Protein AF-A0A523FE62-F1 (afdb_monomer_lite)

Secondary structure (DSSP, 8-state):
-HHHHTSPPTTPPPPPHHHHHHHHHHHHHHHHHHHHHHT--HHHHHHHHHHHHH--

Radius of gyration: 11.9 Å; chains: 1; bounding box: 27×22×27 Å

Structure (mmCIF, N/CA/C/O backbone):
data_AF-A0A523FE62-F1
#
_entry.id   AF-A0A523FE62-F1
#
loop_
_atom_site.group_PDB
_atom_site.id
_atom_site.type_symbol
_atom_site.label_atom_id
_atom_site.label_alt_id
_atom_site.label_comp_id
_atom_site.label_asym_id
_atom_site.label_entity_id
_atom_site.label_seq_id
_atom_site.pdbx_PDB_ins_code
_atom_site.Cartn_x
_atom_site.Cartn_y
_atom_site.Cartn_z
_atom_site.occupancy
_atom_site.B_iso_or_equiv
_atom_site.auth_seq_id
_atom_site.auth_comp_id
_atom_site.auth_asym_id
_atom_site.auth_atom_id
_atom_site.pdbx_PDB_model_num
ATOM 1 N N . GLU A 1 1 ? -6.321 -0.648 -9.180 1.00 87.19 1 GLU A N 1
ATOM 2 C CA . GLU A 1 1 ? -5.789 -0.744 -10.553 1.00 87.19 1 GLU A CA 1
ATOM 3 C C . GLU A 1 1 ? -4.372 -0.199 -10.581 1.00 87.19 1 GLU A C 1
ATOM 5 O O . GLU A 1 1 ? -3.481 -1.004 -10.393 1.00 87.19 1 GLU A O 1
ATOM 10 N N . VAL A 1 2 ? -4.166 1.123 -10.527 1.00 91.62 2 VAL A N 1
ATOM 11 C CA . VAL A 1 2 ? -2.826 1.760 -10.509 1.00 91.62 2 VAL A CA 1
ATOM 12 C C . VAL A 1 2 ? -1.806 1.109 -9.560 1.00 91.62 2 VAL A C 1
ATOM 14 O O . VAL A 1 2 ? -0.704 0.789 -9.985 1.00 91.62 2 VAL A O 1
ATOM 17 N N . VAL A 1 3 ? -2.160 0.876 -8.285 1.00 91.19 3 VAL A N 1
ATOM 18 C CA . VAL A 1 3 ? -1.251 0.220 -7.318 1.00 91.19 3 VAL A CA 1
ATOM 19 C C . VAL A 1 3 ? -0.858 -1.182 -7.775 1.00 91.19 3 VAL A C 1
ATOM 21 O O . VAL A 1 3 ? 0.292 -1.550 -7.619 1.00 91.19 3 VAL A O 1
ATOM 24 N N . ARG A 1 4 ? -1.790 -1.950 -8.348 1.00 90.62 4 ARG A N 1
ATOM 25 C CA . ARG A 1 4 ? -1.539 -3.304 -8.861 1.00 90.62 4 ARG A CA 1
ATOM 26 C C . ARG A 1 4 ? -0.666 -3.255 -10.114 1.00 90.62 4 ARG A C 1
ATOM 28 O O . ARG A 1 4 ? 0.279 -4.024 -10.209 1.00 90.62 4 ARG A O 1
ATOM 35 N N . ASP A 1 5 ? -0.962 -2.338 -11.031 1.00 89.31 5 ASP A N 1
ATOM 36 C CA . ASP A 1 5 ? -0.254 -2.220 -12.312 1.00 89.31 5 ASP A CA 1
ATOM 37 C C . ASP A 1 5 ? 1.196 -1.773 -12.118 1.00 89.31 5 ASP A C 1
ATOM 39 O O . ASP A 1 5 ? 2.100 -2.237 -12.807 1.00 89.31 5 ASP A O 1
ATOM 43 N N . LEU A 1 6 ? 1.413 -0.890 -11.143 1.00 90.12 6 LEU A N 1
ATOM 44 C CA . LEU A 1 6 ? 2.731 -0.418 -10.743 1.00 90.12 6 LEU A CA 1
ATOM 45 C C . LEU A 1 6 ? 3.335 -1.260 -9.608 1.00 90.12 6 LEU A C 1
ATOM 47 O O . LEU A 1 6 ? 4.425 -0.940 -9.142 1.00 90.12 6 LEU A O 1
ATOM 51 N N . HIS A 1 7 ? 2.682 -2.327 -9.136 1.00 86.25 7 HIS A N 1
ATOM 52 C CA . HIS A 1 7 ? 3.318 -3.214 -8.166 1.00 86.25 7 HIS A CA 1
ATOM 53 C C . HIS A 1 7 ? 4.387 -4.047 -8.876 1.00 86.25 7 HIS A C 1
ATOM 55 O O . HIS A 1 7 ? 4.131 -4.707 -9.888 1.00 86.25 7 HIS A O 1
ATOM 61 N N . ARG A 1 8 ? 5.619 -3.999 -8.365 1.00 83.44 8 ARG A N 1
ATOM 62 C CA . ARG A 1 8 ? 6.764 -4.615 -9.036 1.00 83.44 8 ARG A CA 1
ATOM 63 C C . ARG A 1 8 ? 6.725 -6.134 -8.891 1.00 83.44 8 ARG A C 1
ATOM 65 O O . ARG A 1 8 ? 6.747 -6.651 -7.780 1.00 83.44 8 ARG A O 1
ATOM 72 N N . HIS A 1 9 ? 6.827 -6.829 -10.018 1.00 71.31 9 HIS A N 1
ATOM 73 C CA . HIS A 1 9 ? 7.060 -8.273 -10.066 1.00 71.31 9 HIS A CA 1
ATOM 74 C C . HIS A 1 9 ? 8.534 -8.557 -10.395 1.00 71.31 9 HIS A C 1
ATOM 76 O O . HIS A 1 9 ? 9.210 -7.744 -11.034 1.00 71.31 9 HIS A O 1
ATOM 82 N N . GLY A 1 10 ? 9.065 -9.696 -9.943 1.00 67.62 10 GLY A N 1
ATOM 83 C CA . GLY A 1 10 ? 10.455 -10.077 -10.214 1.00 67.62 10 GLY A CA 1
ATOM 84 C C . GLY A 1 10 ? 10.753 -10.100 -11.719 1.00 67.62 10 GLY A C 1
ATOM 85 O O . GLY A 1 10 ? 10.079 -10.801 -12.467 1.00 67.62 10 GLY A O 1
ATOM 86 N N . GLY A 1 11 ? 11.752 -9.327 -12.162 1.00 69.69 11 GLY A N 1
ATOM 87 C CA . GLY A 1 11 ? 12.165 -9.233 -13.570 1.00 69.69 11 GLY A CA 1
ATOM 88 C C . GLY A 1 11 ? 11.717 -7.969 -14.316 1.00 69.69 11 GLY A C 1
ATOM 89 O O . GLY A 1 11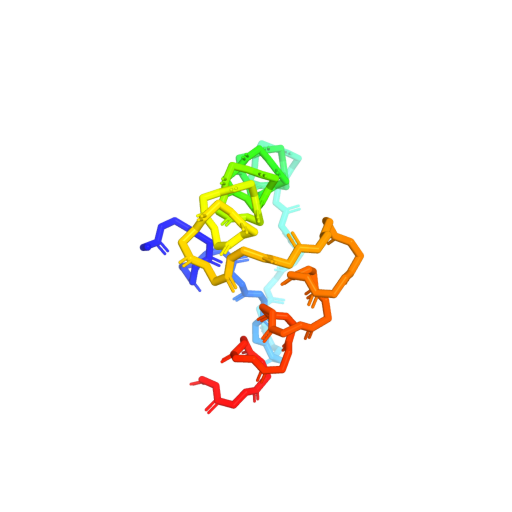 ? 12.134 -7.781 -15.458 1.00 69.69 11 GLY A O 1
ATOM 90 N N . GLN A 1 12 ? 10.919 -7.086 -13.701 1.00 73.69 12 GLN A N 1
ATOM 91 C CA . GLN A 1 12 ? 10.632 -5.766 -14.279 1.00 73.69 12 GLN A CA 1
ATOM 92 C C . GLN A 1 12 ? 11.838 -4.814 -14.176 1.00 73.69 12 GLN A C 1
ATOM 94 O O . GLN A 1 12 ? 12.570 -4.867 -13.183 1.00 73.69 12 GLN A O 1
ATOM 99 N N . PRO A 1 13 ? 12.037 -3.929 -15.175 1.00 79.50 13 PRO A N 1
ATOM 100 C CA . PRO A 1 13 ? 13.014 -2.847 -15.086 1.00 79.50 13 PRO A CA 1
ATOM 101 C C . PRO A 1 13 ? 12.700 -1.903 -13.916 1.00 79.50 13 PRO A C 1
ATOM 103 O O . PRO A 1 13 ? 11.567 -1.845 -13.432 1.00 79.50 13 PRO A O 1
ATOM 106 N N . ASP A 1 14 ? 13.709 -1.151 -13.468 1.00 82.88 14 ASP A N 1
ATOM 107 C CA . ASP A 1 14 ? 13.521 -0.140 -12.429 1.00 82.88 14 ASP A CA 1
ATOM 108 C C . ASP A 1 14 ? 12.470 0.892 -12.847 1.00 82.88 14 ASP A C 1
ATOM 110 O O . ASP A 1 14 ? 12.499 1.430 -13.957 1.00 82.88 14 ASP A O 1
ATOM 114 N N . GLN A 1 15 ? 11.559 1.195 -11.923 1.00 83.31 15 GLN A N 1
ATOM 115 C CA . GLN A 1 15 ? 10.517 2.189 -12.137 1.00 83.31 15 GLN A CA 1
ATOM 116 C C . GLN A 1 15 ? 11.120 3.576 -12.353 1.00 83.31 15 GLN A C 1
ATOM 118 O O . GLN A 1 15 ? 11.981 4.046 -11.588 1.00 83.31 15 GLN A O 1
ATOM 123 N N . SER A 1 16 ? 10.585 4.284 -13.345 1.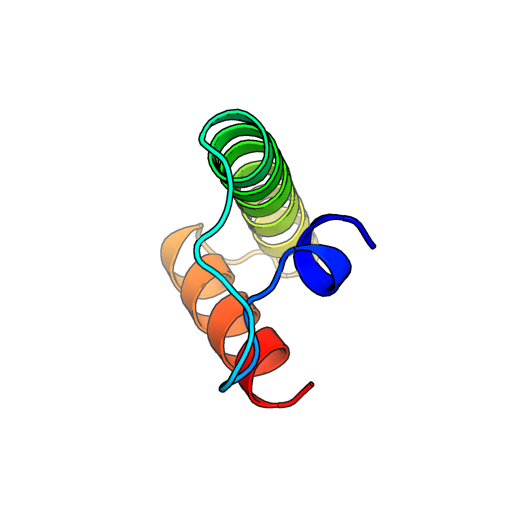00 92.44 16 SER A N 1
ATOM 124 C CA . SER A 1 16 ? 10.862 5.702 -13.515 1.00 92.44 16 SER A CA 1
ATOM 125 C C . SER A 1 16 ? 10.483 6.476 -12.250 1.00 92.44 16 SER A C 1
ATOM 127 O O . SER A 1 16 ? 9.676 6.048 -11.420 1.00 92.44 16 SER A O 1
ATOM 129 N N . TYR A 1 17 ? 11.086 7.650 -12.078 1.00 91.38 17 TYR A N 1
ATOM 130 C CA . TYR A 1 17 ? 10.778 8.512 -10.939 1.00 91.38 17 TYR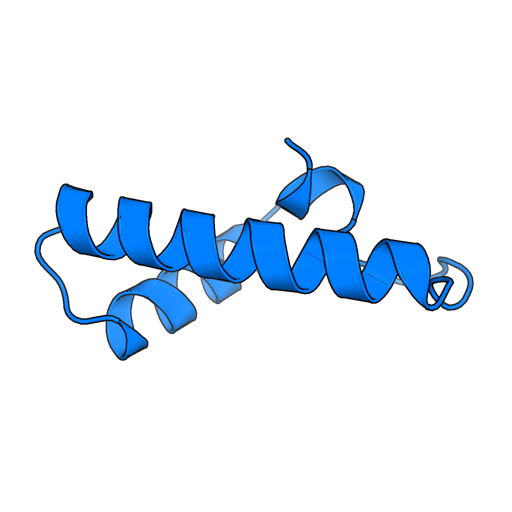 A CA 1
ATOM 131 C C . TYR A 1 17 ? 9.281 8.867 -10.871 1.00 91.38 17 TYR A C 1
ATOM 133 O O . TYR A 1 17 ? 8.674 8.804 -9.806 1.00 91.38 17 TYR A O 1
ATOM 141 N N . SER A 1 18 ? 8.670 9.172 -12.018 1.00 94.88 18 SER A N 1
ATOM 142 C CA . SER A 1 18 ? 7.237 9.458 -12.127 1.00 94.88 18 SER A CA 1
ATOM 143 C C . SER A 1 18 ? 6.363 8.266 -11.748 1.00 94.88 18 SER A C 1
ATOM 145 O O . SER A 1 18 ? 5.378 8.447 -11.039 1.00 94.88 18 SER A O 1
ATOM 147 N N . GLU A 1 19 ? 6.723 7.050 -12.169 1.00 93.69 19 GLU A N 1
ATOM 148 C CA . GLU A 1 19 ? 5.971 5.839 -11.808 1.00 93.69 19 GLU A CA 1
ATOM 149 C C . GLU A 1 19 ? 6.024 5.582 -10.305 1.00 93.69 19 GLU A C 1
ATOM 151 O O . GLU A 1 19 ? 4.994 5.283 -9.707 1.00 93.69 19 GLU A O 1
ATOM 156 N N . ARG A 1 20 ? 7.183 5.789 -9.670 1.00 92.50 20 ARG A N 1
ATOM 157 C CA . ARG A 1 20 ? 7.310 5.689 -8.209 1.00 92.50 20 ARG A CA 1
ATOM 158 C C . ARG A 1 20 ? 6.406 6.677 -7.484 1.00 92.50 20 ARG A C 1
ATOM 160 O O . ARG A 1 20 ? 5.692 6.286 -6.571 1.00 92.50 20 ARG A O 1
ATOM 167 N N . GLN A 1 21 ? 6.378 7.933 -7.923 1.00 95.88 21 GLN A N 1
ATOM 168 C CA . GLN A 1 21 ? 5.516 8.954 -7.319 1.00 95.88 21 GLN A CA 1
ATOM 169 C C . GLN A 1 21 ? 4.024 8.620 -7.462 1.00 95.88 21 GLN A C 1
ATOM 171 O O . GLN A 1 21 ? 3.256 8.768 -6.511 1.00 95.88 21 GLN A O 1
ATOM 176 N N . ILE A 1 22 ? 3.609 8.135 -8.637 1.00 95.56 22 ILE A N 1
ATOM 177 C CA . ILE A 1 22 ? 2.225 7.708 -8.873 1.00 95.56 22 ILE A CA 1
ATOM 178 C C . ILE A 1 22 ? 1.886 6.493 -8.002 1.00 95.56 22 ILE A C 1
ATOM 180 O O . ILE A 1 22 ? 0.820 6.470 -7.387 1.00 95.56 22 ILE A O 1
ATOM 184 N N . TYR A 1 23 ? 2.791 5.515 -7.911 1.00 94.38 23 TYR A N 1
ATOM 185 C CA . TYR A 1 23 ? 2.623 4.336 -7.065 1.00 94.38 23 TYR A CA 1
ATOM 186 C C . TYR A 1 23 ? 2.481 4.714 -5.589 1.00 94.38 23 TYR A C 1
ATOM 188 O O . TYR A 1 23 ? 1.512 4.305 -4.959 1.00 94.38 23 TYR A O 1
ATOM 196 N N . GLU A 1 24 ? 3.385 5.536 -5.052 1.00 94.38 24 GLU A N 1
ATOM 197 C CA . GLU A 1 24 ? 3.362 5.986 -3.654 1.00 94.3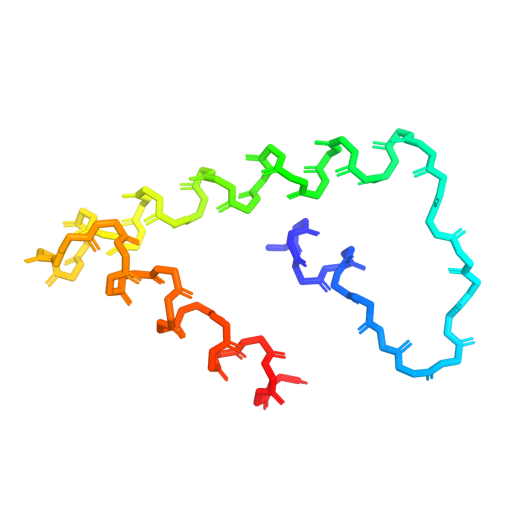8 24 GLU A CA 1
ATOM 198 C C . GLU A 1 24 ? 2.062 6.730 -3.325 1.00 94.38 24 GLU A C 1
ATOM 200 O O . GLU A 1 24 ? 1.389 6.408 -2.346 1.00 94.38 24 GLU A O 1
ATOM 205 N N . SER A 1 25 ? 1.649 7.670 -4.182 1.00 96.88 25 SER A N 1
ATOM 206 C CA . SER A 1 25 ? 0.402 8.418 -3.993 1.00 96.88 25 SER A CA 1
ATOM 207 C C . SER A 1 25 ? -0.834 7.513 -4.042 1.00 96.88 25 SER A C 1
ATOM 209 O O . SER A 1 25 ? -1.737 7.632 -3.206 1.00 96.88 25 SER A O 1
ATOM 211 N N . ALA A 1 26 ? -0.876 6.580 -4.997 1.00 96.50 26 ALA A N 1
ATOM 212 C CA . ALA A 1 26 ? -1.974 5.630 -5.124 1.00 96.50 26 ALA A CA 1
ATOM 213 C C . ALA A 1 26 ? -2.016 4.649 -3.940 1.00 96.50 26 ALA A C 1
ATOM 215 O O . ALA A 1 26 ? -3.100 4.346 -3.435 1.00 96.50 26 ALA A O 1
ATOM 216 N N . LEU A 1 27 ? -0.852 4.195 -3.470 1.00 95.75 27 LEU A N 1
ATOM 217 C CA . LEU A 1 27 ? -0.714 3.294 -2.331 1.00 95.75 27 LEU A CA 1
ATOM 218 C C . LEU A 1 27 ? -1.184 3.973 -1.043 1.00 95.75 27 LEU A C 1
ATOM 220 O O . LEU A 1 27 ? -2.012 3.408 -0.333 1.00 95.75 27 LEU A O 1
ATOM 224 N N . GLU A 1 28 ? -0.749 5.206 -0.766 1.00 96.56 28 GLU A N 1
ATOM 225 C CA . GLU A 1 28 ? -1.207 5.951 0.415 1.00 96.56 28 GLU A CA 1
ATOM 226 C C . GLU A 1 28 ? -2.726 6.128 0.444 1.00 96.56 28 GLU A C 1
ATOM 228 O O . GLU A 1 28 ? -3.362 6.008 1.499 1.00 96.56 28 GLU A O 1
ATOM 233 N N . ARG A 1 29 ? -3.319 6.435 -0.713 1.00 97.50 29 ARG A N 1
ATOM 234 C CA . ARG A 1 29 ? -4.766 6.589 -0.831 1.00 97.50 29 ARG A CA 1
ATOM 235 C C . ARG A 1 29 ? -5.482 5.265 -0.573 1.00 97.50 29 ARG A C 1
ATOM 237 O O . ARG A 1 29 ? -6.432 5.247 0.205 1.00 97.50 29 ARG A O 1
ATOM 244 N N . LEU A 1 30 ? -4.986 4.171 -1.146 1.00 96.75 30 LEU A N 1
ATOM 245 C CA . LEU A 1 30 ? -5.555 2.840 -0.952 1.00 96.75 30 LEU A CA 1
ATOM 246 C C . LEU A 1 30 ? -5.466 2.378 0.509 1.00 96.75 30 LEU A C 1
ATOM 248 O O . LEU A 1 30 ? -6.446 1.867 1.040 1.00 96.75 30 LEU A O 1
ATOM 252 N N . VAL A 1 31 ? -4.343 2.627 1.191 1.00 97.88 31 VAL A N 1
ATOM 253 C CA . VAL A 1 31 ? -4.189 2.328 2.627 1.00 97.88 31 VAL A CA 1
ATOM 254 C C . VAL A 1 31 ? -5.223 3.086 3.463 1.00 97.88 31 VAL A C 1
ATOM 256 O O . VAL A 1 31 ? -5.818 2.517 4.376 1.00 97.88 31 VAL A O 1
ATOM 259 N N . ARG A 1 32 ? -5.467 4.370 3.166 1.00 97.75 32 ARG A N 1
ATOM 260 C CA . ARG A 1 32 ? -6.477 5.166 3.888 1.00 97.75 32 ARG A CA 1
ATOM 261 C C . ARG A 1 32 ? -7.894 4.655 3.649 1.00 97.75 32 ARG A C 1
ATOM 263 O O . ARG A 1 32 ? -8.677 4.606 4.594 1.00 97.75 32 ARG A O 1
ATOM 270 N N . GLU A 1 33 ? -8.219 4.304 2.408 1.00 97.88 33 GLU A N 1
ATOM 271 C CA . GLU A 1 33 ? -9.522 3.739 2.050 1.00 97.88 33 GLU A CA 1
ATOM 272 C C . GLU A 1 33 ? -9.732 2.385 2.749 1.00 97.88 33 GLU A C 1
ATOM 274 O O . GLU A 1 33 ? -10.773 2.180 3.373 1.00 97.88 33 GLU A O 1
ATOM 279 N N . LEU A 1 34 ? -8.718 1.512 2.757 1.00 97.31 34 LEU A N 1
ATOM 280 C CA . LEU A 1 34 ? -8.764 0.216 3.438 1.00 97.31 34 LEU A CA 1
ATOM 281 C C . LEU A 1 34 ? -8.929 0.365 4.957 1.00 97.31 34 LEU A C 1
ATOM 283 O O . LEU A 1 34 ? -9.809 -0.262 5.541 1.00 97.31 34 LEU A O 1
ATOM 287 N N . ALA A 1 35 ? -8.151 1.252 5.585 1.00 98.19 35 ALA A N 1
ATOM 288 C CA . ALA A 1 35 ? -8.267 1.553 7.013 1.00 98.19 35 ALA A CA 1
ATOM 289 C C . ALA A 1 35 ? -9.686 2.013 7.390 1.00 98.19 35 ALA A C 1
ATOM 291 O O . ALA A 1 35 ? -10.244 1.576 8.397 1.00 98.19 35 ALA A O 1
ATOM 292 N N . ALA A 1 36 ? -10.294 2.868 6.561 1.00 98.12 36 ALA A N 1
ATOM 293 C CA . ALA A 1 36 ? -11.651 3.358 6.781 1.00 98.12 36 ALA A CA 1
ATOM 294 C C . ALA A 1 36 ? -12.715 2.260 6.606 1.00 98.12 36 ALA A C 1
ATOM 296 O O . ALA A 1 36 ? -13.656 2.195 7.398 1.00 98.12 36 ALA A O 1
ATOM 297 N N . VAL A 1 37 ? -12.567 1.398 5.594 1.00 98.00 37 VAL A N 1
ATOM 298 C CA . VAL A 1 37 ? -13.503 0.298 5.306 1.00 98.00 37 VAL A CA 1
ATOM 299 C C . VAL A 1 37 ? -13.449 -0.777 6.390 1.00 98.00 37 VAL A C 1
ATOM 301 O O . VAL A 1 37 ? -14.493 -1.201 6.885 1.00 98.00 37 VAL A O 1
ATOM 304 N N . GLU A 1 38 ? -12.248 -1.188 6.794 1.00 97.50 38 GLU A N 1
ATOM 305 C CA . GLU A 1 38 ? -12.051 -2.260 7.777 1.00 97.50 38 GLU A CA 1
ATOM 306 C C . GLU A 1 38 ? -12.080 -1.765 9.231 1.00 97.50 38 GLU A C 1
ATOM 308 O O . GLU A 1 38 ? -12.114 -2.573 10.157 1.00 97.50 38 GLU A O 1
ATOM 313 N N . LYS A 1 39 ? -12.139 -0.442 9.448 1.00 97.56 39 LYS A N 1
ATOM 314 C CA . LYS A 1 39 ? -12.114 0.207 10.773 1.00 97.56 39 LYS A CA 1
ATOM 315 C C . LYS A 1 39 ? -10.878 -0.168 11.595 1.00 97.56 39 LYS A C 1
ATOM 317 O O . LYS A 1 39 ? -10.959 -0.369 12.806 1.00 97.56 39 LYS A O 1
ATOM 322 N N . ILE A 1 40 ? -9.738 -0.231 10.924 1.00 98.12 40 ILE A N 1
ATOM 323 C CA . ILE A 1 40 ? -8.427 -0.499 11.517 1.00 98.12 40 ILE A CA 1
ATOM 324 C C . ILE A 1 40 ? -7.543 0.741 11.402 1.00 98.12 40 ILE A C 1
ATOM 326 O O . ILE A 1 40 ? -7.850 1.683 10.666 1.00 98.12 40 ILE A O 1
ATOM 330 N N . ASP A 1 41 ? -6.447 0.774 12.154 1.00 97.56 41 ASP A N 1
ATOM 331 C CA . ASP A 1 41 ? -5.482 1.856 12.019 1.00 97.56 41 ASP A CA 1
ATOM 332 C C . ASP A 1 41 ? -4.675 1.745 10.715 1.00 97.56 41 ASP A C 1
ATOM 334 O O . ASP A 1 41 ? -4.695 0.739 10.001 1.00 97.56 41 ASP A O 1
ATOM 338 N N . ARG A 1 42 ? -3.950 2.819 10.392 1.00 95.94 42 ARG A N 1
ATOM 339 C CA . ARG A 1 42 ? -3.168 2.897 9.157 1.00 95.94 42 ARG A CA 1
ATOM 340 C C . ARG A 1 42 ? -2.088 1.815 9.079 1.00 95.94 42 ARG A C 1
ATOM 342 O O . ARG A 1 42 ? -1.848 1.315 7.991 1.00 95.94 42 ARG A O 1
ATOM 349 N N . ILE A 1 43 ? -1.427 1.487 10.188 1.00 96.88 43 ILE A N 1
ATOM 350 C CA . ILE A 1 43 ? -0.330 0.513 10.208 1.00 96.88 43 ILE A CA 1
ATOM 351 C C . ILE A 1 43 ? -0.891 -0.877 9.904 1.00 96.88 43 ILE A C 1
ATOM 353 O O . ILE A 1 43 ? -0.365 -1.562 9.029 1.00 96.88 43 ILE A O 1
ATOM 357 N N . ALA A 1 44 ? -1.995 -1.247 10.555 1.00 97.50 44 ALA A N 1
ATOM 358 C CA . ALA A 1 44 ? -2.697 -2.497 10.287 1.00 97.50 44 ALA A CA 1
ATOM 359 C C . ALA A 1 44 ? -3.184 -2.582 8.828 1.00 97.50 44 ALA A C 1
ATOM 361 O O . ALA A 1 44 ? -2.997 -3.606 8.172 1.00 97.50 44 ALA A O 1
ATOM 362 N N . ALA A 1 45 ? -3.739 -1.493 8.283 1.00 97.81 45 ALA A N 1
ATOM 363 C CA . ALA A 1 45 ? -4.160 -1.442 6.882 1.00 97.81 45 ALA A CA 1
ATOM 364 C C . ALA A 1 45 ? -2.985 -1.570 5.902 1.00 97.81 45 ALA A C 1
ATOM 366 O O . ALA A 1 45 ? -3.115 -2.252 4.889 1.00 97.81 45 ALA A O 1
ATOM 367 N N . THR A 1 46 ? -1.833 -0.958 6.195 1.00 96.38 46 THR A N 1
ATOM 368 C CA . THR A 1 46 ? -0.624 -1.120 5.376 1.00 96.38 46 THR A CA 1
ATOM 369 C C . THR A 1 46 ? -0.181 -2.578 5.343 1.00 96.38 46 THR A C 1
ATOM 371 O O . THR A 1 46 ? -0.014 -3.121 4.257 1.00 96.38 46 THR A O 1
ATOM 374 N N . GLN A 1 47 ? -0.063 -3.229 6.505 1.00 96.44 47 GLN A N 1
ATOM 375 C CA . GLN A 1 47 ? 0.339 -4.640 6.588 1.00 96.44 47 GLN A CA 1
ATOM 376 C C . GLN A 1 47 ? -0.624 -5.541 5.815 1.00 96.44 47 GLN A C 1
ATOM 378 O O . GLN A 1 47 ? -0.209 -6.382 5.021 1.00 96.44 47 GLN A O 1
ATOM 383 N N . ARG A 1 48 ? -1.930 -5.317 5.990 1.00 95.19 48 ARG A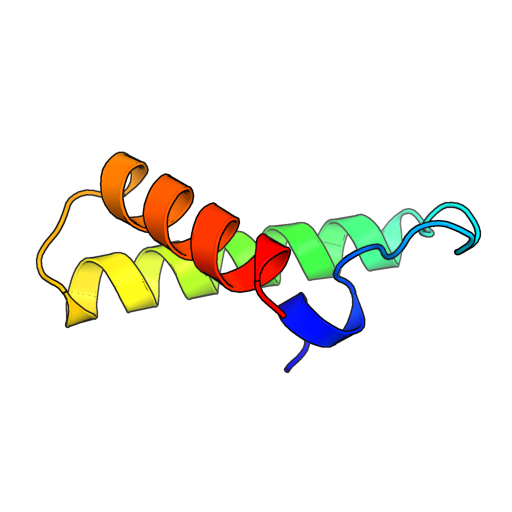 N 1
ATOM 384 C CA . ARG A 1 48 ? -2.959 -6.075 5.281 1.00 95.19 48 ARG A CA 1
ATOM 385 C C . ARG A 1 48 ? -2.867 -5.893 3.768 1.00 95.19 48 ARG A C 1
ATOM 387 O O . ARG A 1 48 ? -3.005 -6.857 3.018 1.00 95.19 48 ARG A O 1
ATOM 394 N N . LEU A 1 49 ? -2.619 -4.667 3.315 1.00 94.56 49 LEU A N 1
ATOM 395 C CA . LEU A 1 49 ? -2.456 -4.370 1.899 1.00 94.56 49 LEU A CA 1
ATOM 396 C C . LEU A 1 49 ? -1.188 -5.014 1.323 1.00 94.56 49 LEU A C 1
ATOM 398 O O . LEU A 1 49 ? -1.236 -5.548 0.219 1.00 94.56 49 LEU A O 1
ATOM 402 N N . GLU A 1 50 ? -0.078 -5.008 2.063 1.00 92.25 50 GLU A N 1
ATOM 403 C CA . GLU A 1 50 ? 1.159 -5.693 1.672 1.00 92.25 50 GLU A CA 1
ATOM 404 C C . GLU A 1 50 ? 0.933 -7.200 1.498 1.00 92.25 50 GLU A C 1
ATOM 406 O O . GLU A 1 50 ? 1.325 -7.755 0.474 1.00 92.25 50 GLU A O 1
ATOM 411 N N . GLU A 1 51 ? 0.228 -7.852 2.430 1.00 92.62 51 GLU A N 1
ATOM 412 C CA . GLU A 1 51 ? -0.156 -9.266 2.303 1.00 92.62 51 GLU A CA 1
ATOM 413 C C . GLU A 1 51 ? -0.978 -9.531 1.033 1.00 92.62 51 GLU A C 1
ATOM 415 O O . GLU A 1 51 ? -0.736 -10.507 0.322 1.00 92.62 51 GLU A O 1
ATOM 420 N N . MET A 1 52 ? -1.940 -8.656 0.725 1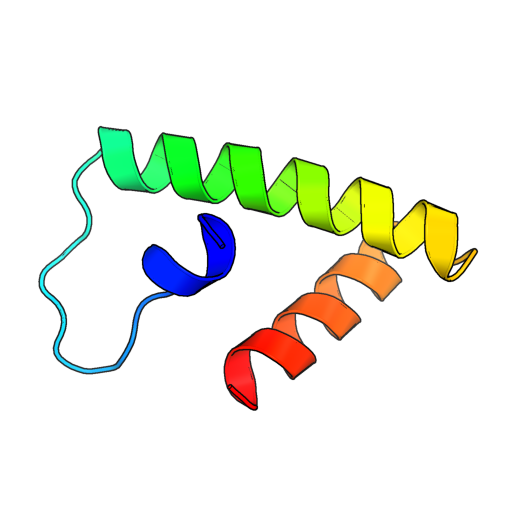.00 90.81 52 MET A N 1
ATOM 421 C CA . MET A 1 52 ? -2.780 -8.787 -0.469 1.00 90.81 52 MET A CA 1
ATOM 422 C C . MET A 1 52 ? -1.991 -8.606 -1.768 1.00 90.81 52 MET A C 1
ATOM 424 O O . MET A 1 52 ? -2.302 -9.272 -2.752 1.00 90.81 52 MET A O 1
ATOM 428 N N . LEU A 1 53 ? -0.996 -7.715 -1.786 1.00 89.31 53 LEU A N 1
ATOM 429 C CA . LEU A 1 53 ? -0.144 -7.486 -2.955 1.00 89.31 53 LEU A CA 1
ATOM 430 C C . LEU A 1 53 ? 0.873 -8.615 -3.168 1.00 89.31 53 LEU A C 1
ATOM 432 O O . LEU A 1 53 ? 1.201 -8.903 -4.309 1.00 89.31 53 LEU A O 1
ATOM 436 N N . GLN A 1 54 ? 1.337 -9.276 -2.102 1.00 85.69 54 GLN A N 1
ATOM 437 C CA . GLN A 1 54 ? 2.213 -10.454 -2.204 1.00 85.69 54 GLN A CA 1
ATOM 438 C C . GLN A 1 54 ? 1.474 -11.716 -2.671 1.00 85.69 54 GLN A C 1
ATOM 440 O O . GLN A 1 54 ? 2.087 -12.615 -3.241 1.00 85.69 54 GLN A O 1
ATOM 445 N N . ALA A 1 55 ? 0.173 -11.815 -2.388 1.00 78.69 55 ALA A N 1
ATOM 446 C CA . ALA A 1 55 ? -0.662 -12.943 -2.798 1.00 78.69 55 ALA A CA 1
ATOM 447 C C . ALA A 1 55 ? -1.228 -12.814 -4.227 1.00 78.69 55 ALA A C 1
ATOM 449 O O . ALA A 1 55 ? -1.832 -13.772 -4.717 1.00 78.69 55 ALA A O 1
ATOM 450 N N . ALA A 1 56 ? -1.093 -11.638 -4.848 1.00 67.38 56 ALA A N 1
ATOM 451 C CA . ALA A 1 56 ? -1.570 -11.324 -6.196 1.00 67.38 56 ALA A CA 1
ATOM 452 C C . ALA A 1 56 ? -0.504 -11.628 -7.258 1.00 67.38 56 ALA A C 1
ATOM 454 O O . ALA A 1 56 ? -0.921 -12.034 -8.367 1.00 67.38 56 ALA A O 1
#

Sequence (56 aa):
EVVRDLHRHGGQPDQSYSERQIYESALERLVRELAAVEKIDRIAATQRLEEMLQAA

Foldseek 3Di:
DLLLVLPDDPPDDDDDPVSVVSNVVVLQVQLVVQCVVVVHDSVVSNVVVVVVSVVD

pLDDT: mean 91.18, std 8.26, range [67.38, 98.19]